Protein AF-F3KFC2-F1 (afdb_monomer)

Solvent-accessible surface area (backbone atoms only — not comparable to full-atom values): 4768 Å² total; per-residue (Å²): 106,70,69,58,53,51,49,53,53,52,53,43,72,75,66,66,84,52,79,61,51,54,37,55,50,51,22,51,50,43,36,52,58,18,71,73,47,93,42,73,69,55,27,51,54,28,47,39,53,20,27,52,32,46,26,54,35,22,57,74,72,66,37,67,69,60,20,51,54,30,47,51,51,31,52,50,49,51,52,51,48,43,59,71,65,61,67,73,112

pLDDT: mean 87.97, std 8.13, range [46.59, 94.56]

Sequence (89 aa):
MWVFIGFSFVSFVFTWQDWVSLLGLAATLIGTVGTFKHTDREVRIYLMWVSAFWVLHNLLVGSPVAMLMEGCFLLSNYWGLRRFYLARK

Foldseek 3Di:
DVVQLVVLVVVCVVPPDDPLVVLVSVLSVLQVVLVPDPDPLSVLVSLLVSLVSQLVSCVVVVPVVSNVVSVVVNVVSVVVSCVPPVVVD

Structure (mmCIF, N/CA/C/O backbone):
data_AF-F3KFC2-F1
#
_entry.id   AF-F3KFC2-F1
#
loop_
_atom_site.group_PDB
_atom_site.id
_atom_site.type_symbol
_atom_site.label_atom_id
_atom_site.label_alt_id
_atom_site.label_comp_id
_atom_site.label_asym_id
_atom_site.label_entity_id
_atom_site.label_seq_id
_atom_site.pdbx_PDB_ins_code
_atom_site.Cartn_x
_atom_site.Cartn_y
_atom_site.Cartn_z
_atom_site.occupancy
_atom_site.B_iso_or_equiv
_atom_site.auth_seq_id
_atom_site.auth_comp_id
_atom_site.au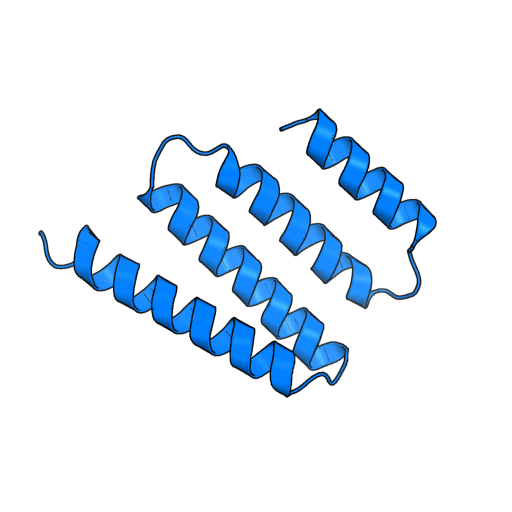th_asym_id
_atom_site.auth_atom_id
_atom_site.pdbx_PDB_model_num
ATOM 1 N N . MET A 1 1 ? -8.421 2.355 -12.837 1.00 84.56 1 MET A N 1
ATOM 2 C CA . MET A 1 1 ? -7.847 3.080 -11.680 1.00 84.56 1 MET A CA 1
ATOM 3 C C . MET A 1 1 ? -8.887 3.896 -10.912 1.00 84.56 1 MET A C 1
ATOM 5 O O . MET A 1 1 ? -9.179 3.534 -9.784 1.00 84.56 1 MET A O 1
ATOM 9 N N . TRP A 1 2 ? -9.484 4.942 -11.499 1.00 86.12 2 TRP A N 1
ATOM 10 C CA . TRP A 1 2 ? -10.377 5.873 -10.781 1.00 86.12 2 TRP A CA 1
ATOM 11 C C . TRP A 1 2 ? -11.601 5.225 -10.120 1.00 86.12 2 TRP A C 1
ATOM 13 O O . TRP A 1 2 ? -11.917 5.552 -8.983 1.00 86.12 2 TRP A O 1
ATOM 23 N N . VAL A 1 3 ? -12.228 4.249 -10.782 1.00 91.44 3 VAL A N 1
ATOM 24 C CA . VAL A 1 3 ? -13.358 3.490 -10.215 1.00 91.44 3 VAL A CA 1
ATOM 25 C C . VAL A 1 3 ? -12.946 2.701 -8.965 1.00 91.44 3 VAL A C 1
ATOM 27 O O . VAL A 1 3 ? -13.660 2.717 -7.971 1.00 91.44 3 VAL A O 1
ATOM 30 N N . PHE A 1 4 ? -11.767 2.070 -8.977 1.00 90.62 4 PHE A N 1
ATOM 31 C CA . PHE A 1 4 ? -11.245 1.330 -7.821 1.00 90.62 4 PHE A CA 1
ATOM 32 C C . PHE A 1 4 ? -10.917 2.256 -6.652 1.00 90.62 4 PHE A C 1
ATOM 34 O O . PHE A 1 4 ? -11.249 1.940 -5.520 1.00 90.62 4 PHE A O 1
ATOM 41 N N . ILE A 1 5 ? -10.330 3.425 -6.930 1.00 90.62 5 ILE A N 1
ATOM 42 C CA . ILE A 1 5 ? -10.090 4.451 -5.907 1.00 90.62 5 ILE A CA 1
ATOM 43 C C . ILE A 1 5 ? -11.418 4.897 -5.283 1.00 90.62 5 ILE A C 1
ATOM 45 O O . ILE A 1 5 ? -11.527 4.945 -4.061 1.00 90.62 5 ILE A O 1
ATOM 49 N N . GLY A 1 6 ? -12.434 5.165 -6.112 1.00 90.25 6 GLY A N 1
ATOM 50 C CA . GLY A 1 6 ? -13.775 5.518 -5.648 1.00 90.25 6 GLY A CA 1
ATOM 51 C C . GLY A 1 6 ? -14.382 4.441 -4.749 1.00 90.25 6 GLY A C 1
ATOM 52 O O . GLY A 1 6 ? -14.823 4.752 -3.646 1.00 90.25 6 GLY A O 1
ATOM 53 N N . PHE A 1 7 ? -14.333 3.171 -5.166 1.00 91.50 7 PHE A N 1
ATOM 54 C CA . PHE A 1 7 ? -14.814 2.062 -4.340 1.00 91.50 7 PHE A CA 1
ATOM 55 C C . PHE A 1 7 ? -14.048 1.927 -3.023 1.00 91.50 7 PHE A C 1
ATOM 57 O O . PHE A 1 7 ? -14.688 1.780 -1.988 1.00 91.50 7 PHE A O 1
ATOM 64 N N . SER A 1 8 ? -12.718 2.052 -3.026 1.00 89.00 8 SER A N 1
ATOM 65 C CA . SER A 1 8 ? -11.917 2.002 -1.796 1.00 89.00 8 SER A CA 1
ATOM 66 C C . SER A 1 8 ? -12.313 3.096 -0.802 1.00 89.00 8 SER A C 1
ATOM 68 O O . SER A 1 8 ? -12.423 2.822 0.390 1.00 89.00 8 SER A O 1
ATOM 70 N N . PHE A 1 9 ? -12.585 4.317 -1.277 1.00 90.00 9 PHE A N 1
ATOM 71 C CA . PHE A 1 9 ? -13.089 5.400 -0.426 1.00 90.00 9 PHE A CA 1
ATOM 72 C C . PHE A 1 9 ? -14.492 5.117 0.113 1.00 90.00 9 PHE A C 1
ATOM 74 O O . PHE A 1 9 ? -14.745 5.338 1.293 1.00 90.00 9 PHE A O 1
ATOM 81 N N . VAL A 1 10 ? -15.395 4.606 -0.725 1.00 91.12 10 VAL A N 1
ATOM 82 C CA . VAL A 1 10 ? -16.755 4.250 -0.299 1.00 91.12 10 VAL A CA 1
ATOM 83 C C . VAL A 1 10 ? -16.710 3.160 0.772 1.00 91.12 10 VAL A C 1
ATOM 85 O O . VAL A 1 10 ? -17.271 3.345 1.849 1.00 91.12 10 VAL A O 1
ATOM 88 N N . SER A 1 11 ? -15.990 2.061 0.529 1.00 88.25 11 SER A N 1
ATOM 89 C CA . SER A 1 11 ? -15.805 0.983 1.508 1.00 88.25 11 SER A CA 1
ATOM 90 C C . SER A 1 11 ? -15.219 1.501 2.817 1.00 88.25 11 SER A C 1
ATOM 92 O O . SER A 1 11 ? -15.682 1.136 3.891 1.00 88.25 11 SER A O 1
ATOM 94 N N . PHE A 1 12 ? -14.246 2.404 2.736 1.00 89.75 12 PHE A N 1
ATOM 95 C CA . PHE A 1 12 ? -13.637 3.005 3.908 1.00 89.75 12 PHE A CA 1
ATOM 96 C C . PHE A 1 12 ? -14.608 3.851 4.736 1.00 89.75 12 PHE A C 1
ATOM 98 O O . PHE A 1 12 ? -14.615 3.723 5.953 1.00 89.75 12 PHE A O 1
ATOM 105 N N . VAL A 1 13 ? -15.465 4.658 4.104 1.00 89.19 13 VAL A N 1
ATOM 106 C CA . VAL A 1 13 ? -16.496 5.438 4.815 1.00 89.19 13 VAL A CA 1
ATOM 107 C C . VAL A 1 13 ? -17.485 4.521 5.544 1.00 89.19 13 VAL A C 1
ATOM 109 O O . VAL A 1 13 ? -17.906 4.842 6.650 1.00 89.19 13 VAL A O 1
ATOM 112 N N . PHE A 1 14 ? -17.827 3.367 4.963 1.00 87.38 14 PHE A N 1
ATOM 113 C CA . PHE A 1 14 ? -18.757 2.413 5.576 1.00 87.38 14 PHE A CA 1
ATOM 114 C C . PHE A 1 14 ? -18.131 1.522 6.656 1.00 87.38 14 PHE A C 1
ATOM 116 O O . PHE A 1 14 ? -18.831 1.096 7.570 1.00 87.38 14 PHE A O 1
ATOM 123 N N . THR A 1 15 ? -16.842 1.198 6.549 1.00 85.88 15 THR A N 1
ATOM 124 C CA . THR A 1 15 ? -16.141 0.264 7.453 1.00 85.88 15 THR A CA 1
ATOM 125 C C . THR A 1 15 ? -15.187 0.981 8.411 1.00 85.88 15 THR A C 1
ATOM 127 O O . THR A 1 15 ? -14.422 0.334 9.121 1.00 85.88 15 THR A O 1
ATOM 130 N N . TRP A 1 16 ? -15.213 2.316 8.458 1.00 84.75 16 TRP A N 1
ATOM 131 C CA . TRP A 1 16 ? -14.372 3.078 9.374 1.00 84.75 16 TRP A CA 1
ATOM 132 C C . TRP A 1 16 ? -14.673 2.690 10.823 1.00 84.75 16 TRP A C 1
ATOM 134 O O . TRP A 1 16 ? -15.789 2.878 11.306 1.00 84.75 16 TRP A O 1
ATOM 144 N N . GLN A 1 17 ? -13.653 2.214 11.534 1.00 79.94 17 GLN A N 1
ATOM 145 C CA . GLN A 1 17 ? -13.731 1.954 12.974 1.00 79.94 17 GLN A CA 1
ATOM 146 C C . GLN A 1 17 ? -12.696 2.773 13.745 1.00 79.94 17 GLN A C 1
ATOM 148 O O . GLN A 1 17 ? -13.046 3.441 14.710 1.00 79.94 17 GLN A O 1
ATOM 153 N N . ASP A 1 18 ? -11.459 2.826 13.248 1.00 84.69 18 ASP A N 1
ATOM 154 C CA . ASP A 1 18 ? -10.336 3.459 13.944 1.00 84.69 18 ASP A CA 1
ATOM 155 C C . ASP A 1 18 ? -9.425 4.252 13.010 1.00 84.69 18 ASP A C 1
ATOM 157 O O . ASP A 1 18 ? -9.349 3.986 11.809 1.00 84.69 18 ASP A O 1
ATOM 161 N N . TRP A 1 19 ? -8.633 5.160 13.592 1.00 87.06 19 TRP A N 1
ATOM 162 C CA . TRP A 1 19 ? -7.589 5.920 12.891 1.00 87.06 19 TRP A CA 1
ATOM 163 C C . TRP A 1 19 ? -6.557 5.022 12.194 1.00 87.06 19 TRP A C 1
ATOM 165 O O . TRP A 1 19 ? -6.004 5.408 11.168 1.00 87.06 19 TRP A O 1
ATOM 175 N N . VAL A 1 20 ? -6.336 3.803 12.695 1.00 88.25 20 VAL A N 1
ATOM 176 C CA . VAL A 1 20 ? -5.446 2.811 12.072 1.00 88.25 20 VAL A CA 1
ATOM 177 C C . VAL A 1 20 ? -5.955 2.401 10.685 1.00 88.25 20 VAL A C 1
ATOM 179 O O . VAL A 1 20 ? -5.155 2.171 9.779 1.00 88.25 20 VAL A O 1
ATOM 182 N N . SER A 1 21 ? -7.272 2.445 10.457 1.00 86.88 21 SER A N 1
ATOM 183 C CA . SER A 1 21 ? -7.888 2.145 9.157 1.00 86.88 21 SER A CA 1
ATOM 184 C C . SER A 1 21 ? -7.409 3.097 8.052 1.00 86.88 21 SER A C 1
ATOM 186 O O . SER A 1 21 ? -7.382 2.707 6.884 1.00 86.88 21 SER A O 1
ATOM 188 N N . LEU A 1 22 ? -6.981 4.327 8.391 1.00 89.81 22 LEU A N 1
ATOM 189 C CA . LEU A 1 22 ? -6.386 5.267 7.427 1.00 89.81 22 LEU A CA 1
ATOM 190 C C . LEU A 1 22 ? -5.121 4.699 6.782 1.00 89.81 22 LEU A C 1
ATOM 192 O O . LEU A 1 22 ? -4.882 4.940 5.600 1.00 89.81 22 LEU A O 1
ATOM 196 N N . LEU A 1 23 ? -4.319 3.937 7.534 1.00 90.81 23 LEU A N 1
ATOM 197 C CA . LEU A 1 23 ? -3.125 3.282 6.998 1.00 90.81 23 LEU A CA 1
ATOM 198 C C . LEU A 1 23 ? -3.510 2.193 5.994 1.00 90.81 23 LEU A C 1
ATOM 200 O O . LEU A 1 23 ? -2.881 2.089 4.943 1.00 90.81 23 LEU A O 1
ATOM 204 N N . GLY A 1 24 ? -4.578 1.440 6.279 1.00 90.81 24 GLY A N 1
ATOM 205 C CA . GLY A 1 24 ? -5.147 0.453 5.359 1.00 90.81 24 GLY A CA 1
ATOM 206 C C . GLY A 1 24 ? -5.683 1.094 4.074 1.00 90.81 24 GLY A C 1
ATOM 207 O O . GLY A 1 24 ? -5.394 0.618 2.973 1.00 90.81 24 GLY A O 1
ATOM 208 N N . LEU A 1 25 ? -6.384 2.229 4.182 1.00 92.12 25 LEU A N 1
ATOM 209 C CA . LEU A 1 25 ? -6.806 3.004 3.012 1.00 92.12 25 LEU A CA 1
ATOM 210 C C . LEU A 1 25 ? -5.596 3.494 2.207 1.00 92.12 25 LEU A C 1
ATOM 212 O O . LEU A 1 25 ? -5.554 3.292 0.994 1.00 92.12 25 LEU A O 1
ATOM 216 N N . ALA A 1 26 ? -4.603 4.102 2.861 1.00 93.19 26 ALA A N 1
ATOM 217 C CA . ALA A 1 26 ? -3.396 4.590 2.201 1.00 93.19 26 ALA A CA 1
ATOM 218 C C . ALA A 1 26 ? -2.667 3.460 1.459 1.00 93.19 26 ALA A C 1
ATOM 220 O O . ALA A 1 26 ? -2.348 3.612 0.279 1.00 93.19 26 ALA A O 1
ATOM 221 N N . ALA A 1 27 ? -2.488 2.300 2.099 1.00 92.69 27 ALA A N 1
ATOM 222 C CA . ALA A 1 27 ? -1.897 1.119 1.476 1.00 92.69 27 ALA A CA 1
ATOM 223 C C . ALA A 1 27 ? -2.696 0.666 0.243 1.00 92.69 27 ALA A C 1
ATOM 225 O O . ALA A 1 27 ? -2.123 0.385 -0.808 1.00 92.69 27 ALA A O 1
ATOM 226 N N . THR A 1 28 ? -4.026 0.668 0.331 1.00 92.81 28 THR A N 1
ATOM 227 C CA . THR A 1 28 ? -4.914 0.262 -0.769 1.00 92.81 28 THR A CA 1
ATOM 228 C C . THR A 1 28 ? -4.863 1.247 -1.943 1.00 92.81 28 THR A C 1
ATOM 230 O O . THR A 1 28 ? -4.834 0.837 -3.107 1.00 92.81 28 THR A O 1
ATOM 233 N N . LEU A 1 29 ? -4.795 2.553 -1.668 1.00 93.56 29 LEU A N 1
ATOM 234 C CA . LEU A 1 29 ? -4.653 3.596 -2.688 1.00 93.56 29 LEU A CA 1
ATOM 235 C C . LEU A 1 29 ? -3.298 3.506 -3.395 1.00 93.56 29 LEU A C 1
ATOM 237 O O . LEU A 1 29 ? -3.250 3.505 -4.626 1.00 93.56 29 LEU A O 1
ATOM 241 N N . ILE A 1 30 ? -2.209 3.369 -2.631 1.00 92.94 30 ILE A N 1
ATOM 242 C CA . ILE A 1 30 ? -0.853 3.187 -3.168 1.00 92.94 30 ILE A CA 1
ATOM 243 C C . ILE A 1 30 ? -0.793 1.912 -4.016 1.00 92.94 30 ILE A C 1
ATOM 245 O O . ILE A 1 30 ? -0.243 1.945 -5.116 1.00 92.94 30 ILE A O 1
ATOM 249 N N . GLY A 1 31 ? -1.401 0.816 -3.552 1.00 92.38 31 GLY A N 1
ATOM 250 C CA . GLY A 1 31 ? -1.456 -0.450 -4.282 1.00 92.38 31 GLY A CA 1
ATOM 251 C C . GLY A 1 31 ? -2.220 -0.327 -5.590 1.00 92.38 31 GLY A C 1
ATOM 252 O O . GLY A 1 31 ? -1.709 -0.724 -6.633 1.00 92.38 31 GLY A O 1
ATOM 253 N N . THR A 1 32 ? -3.381 0.329 -5.563 1.00 92.88 32 THR A N 1
ATOM 254 C CA . THR A 1 32 ? -4.169 0.595 -6.771 1.00 92.88 32 THR A CA 1
ATOM 255 C C . THR A 1 32 ? -3.349 1.402 -7.775 1.00 92.88 32 THR A C 1
ATOM 257 O O . THR A 1 32 ? -3.235 1.001 -8.928 1.00 92.88 32 THR A O 1
ATOM 260 N N . VAL A 1 33 ? -2.722 2.506 -7.354 1.00 91.62 33 VAL A N 1
ATOM 261 C CA . VAL A 1 33 ? -1.860 3.314 -8.236 1.00 91.62 33 VAL A CA 1
ATOM 262 C C . VAL A 1 33 ? -0.687 2.492 -8.771 1.00 91.62 33 VAL A C 1
ATOM 264 O O . VAL A 1 33 ? -0.379 2.589 -9.957 1.00 91.62 33 VAL A O 1
ATOM 267 N N . GLY A 1 34 ? -0.067 1.669 -7.924 1.00 89.94 34 GLY A N 1
ATOM 268 C CA . GLY A 1 34 ? 1.039 0.787 -8.280 1.00 89.94 34 GLY A CA 1
ATOM 269 C C . GLY A 1 34 ? 0.677 -0.227 -9.360 1.00 89.94 34 GLY A C 1
ATOM 270 O O . GLY A 1 34 ? 1.430 -0.374 -10.315 1.00 89.94 34 GLY A O 1
ATOM 271 N N . THR A 1 35 ? -0.489 -0.872 -9.266 1.00 90.00 35 THR A N 1
ATOM 272 C CA . THR A 1 35 ? -0.952 -1.872 -10.245 1.00 90.00 35 THR A CA 1
ATOM 273 C C . THR A 1 35 ? -1.182 -1.285 -11.639 1.00 90.00 35 THR A C 1
ATOM 275 O O . THR A 1 35 ? -1.004 -1.987 -12.628 1.00 90.00 35 THR A O 1
ATOM 278 N N . PHE A 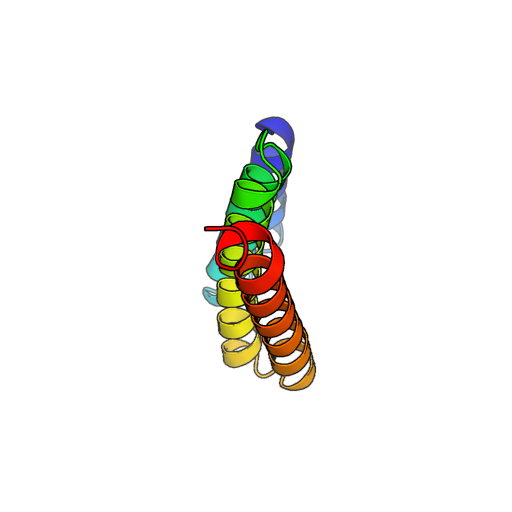1 36 ? -1.552 -0.005 -11.746 1.00 90.44 36 PHE A N 1
ATOM 279 C CA . PHE A 1 36 ? -1.770 0.661 -13.038 1.00 90.44 36 PHE A CA 1
ATOM 280 C C . PHE A 1 36 ? -0.499 1.310 -13.624 1.00 90.44 36 PHE A C 1
ATOM 282 O O . PHE A 1 36 ? -0.593 2.038 -14.612 1.00 90.44 36 PHE A O 1
ATOM 289 N N . LYS A 1 37 ? 0.690 1.080 -13.046 1.00 90.50 37 LYS A N 1
ATOM 290 C CA . LYS A 1 37 ? 1.957 1.562 -13.622 1.00 90.50 37 LYS A CA 1
ATOM 291 C C . LYS A 1 37 ? 2.415 0.701 -14.797 1.00 90.50 37 LYS A C 1
ATOM 293 O O . LYS A 1 37 ? 2.211 -0.505 -14.822 1.00 90.50 37 LYS A O 1
ATOM 298 N N . HIS A 1 38 ? 3.078 1.340 -15.760 1.00 85.88 38 HIS A N 1
ATOM 299 C CA . HIS A 1 38 ? 3.493 0.704 -17.015 1.00 85.88 38 HIS A CA 1
ATOM 300 C C . HIS A 1 38 ? 4.791 -0.105 -16.905 1.00 85.88 38 HIS A C 1
ATOM 302 O O . HIS A 1 38 ? 5.070 -0.921 -17.778 1.00 85.88 38 HIS A O 1
ATOM 308 N N . THR A 1 39 ? 5.592 0.120 -15.859 1.00 87.06 39 THR A N 1
ATOM 309 C CA . THR A 1 39 ? 6.913 -0.505 -15.718 1.00 87.06 39 THR A CA 1
ATOM 310 C C . THR A 1 39 ? 6.956 -1.417 -14.498 1.00 87.06 39 THR A C 1
ATOM 312 O O . THR A 1 39 ? 6.702 -0.960 -13.385 1.00 87.06 39 THR A O 1
ATOM 315 N N . ASP A 1 40 ? 7.413 -2.662 -14.664 1.00 85.25 40 ASP A N 1
ATOM 316 C CA . ASP A 1 40 ? 7.580 -3.636 -13.567 1.00 85.25 40 ASP A CA 1
ATOM 317 C C . ASP A 1 40 ? 8.386 -3.090 -12.378 1.00 85.25 40 ASP A C 1
ATOM 319 O O . ASP A 1 40 ? 8.106 -3.385 -11.215 1.00 85.25 40 ASP A O 1
ATOM 323 N N . ARG A 1 41 ? 9.398 -2.259 -12.660 1.00 86.06 41 ARG A N 1
ATOM 324 C CA . ARG A 1 41 ? 10.212 -1.595 -11.636 1.00 86.06 41 ARG A CA 1
ATOM 325 C C . ARG A 1 41 ? 9.379 -0.657 -10.769 1.00 86.06 41 ARG A C 1
ATOM 327 O O . ARG A 1 41 ? 9.540 -0.660 -9.552 1.00 86.06 41 ARG A O 1
ATOM 334 N N . GLU A 1 42 ? 8.526 0.153 -11.390 1.00 87.44 42 GLU A N 1
ATOM 335 C CA . GLU A 1 42 ? 7.655 1.080 -10.671 1.00 87.44 42 GLU A CA 1
ATOM 336 C C . GLU A 1 42 ? 6.669 0.290 -9.820 1.00 87.44 42 GLU A C 1
ATOM 338 O O . GLU A 1 42 ? 6.606 0.523 -8.617 1.00 87.44 42 GLU A O 1
ATOM 343 N N . VAL A 1 43 ? 6.001 -0.714 -10.401 1.00 89.44 43 VAL A N 1
ATOM 344 C CA . VAL A 1 43 ? 5.064 -1.597 -9.686 1.00 89.44 43 VAL A CA 1
ATOM 345 C C . VAL A 1 43 ? 5.710 -2.178 -8.422 1.00 89.44 43 VAL A C 1
ATOM 347 O O . VAL A 1 43 ? 5.125 -2.104 -7.345 1.00 89.44 43 VAL A O 1
ATOM 350 N N . ARG A 1 44 ? 6.950 -2.683 -8.512 1.00 88.75 44 ARG A N 1
ATOM 351 C CA . ARG A 1 44 ? 7.695 -3.214 -7.354 1.00 88.75 44 ARG A CA 1
ATOM 352 C C . ARG A 1 44 ? 7.985 -2.161 -6.286 1.00 88.75 44 ARG A C 1
ATOM 354 O O . ARG A 1 44 ? 7.868 -2.462 -5.104 1.00 88.75 44 ARG A O 1
ATOM 361 N N . ILE A 1 45 ? 8.345 -0.938 -6.677 1.00 89.00 45 ILE A N 1
ATOM 362 C CA . ILE A 1 45 ? 8.567 0.163 -5.726 1.00 89.00 45 ILE A CA 1
ATOM 363 C C . ILE A 1 45 ? 7.259 0.508 -5.005 1.00 89.00 45 ILE A C 1
ATOM 365 O O . ILE A 1 45 ? 7.258 0.649 -3.785 1.00 89.00 45 ILE A O 1
ATOM 369 N N . TYR A 1 46 ? 6.141 0.595 -5.730 1.00 92.69 46 TYR A N 1
ATOM 370 C CA . TYR A 1 46 ? 4.832 0.826 -5.117 1.00 92.69 46 TYR A CA 1
ATOM 371 C C . TYR A 1 46 ? 4.437 -0.317 -4.178 1.00 92.69 46 TYR A C 1
ATOM 373 O O . TYR A 1 46 ? 4.009 -0.042 -3.064 1.00 92.69 46 TYR A O 1
ATOM 381 N N . LEU A 1 47 ? 4.649 -1.581 -4.560 1.00 91.31 47 LEU A N 1
ATOM 382 C CA . LEU A 1 47 ? 4.391 -2.737 -3.692 1.00 91.31 47 LEU A CA 1
ATOM 383 C C . LEU A 1 47 ? 5.214 -2.703 -2.400 1.00 91.31 47 LEU A C 1
ATOM 385 O O . LEU A 1 47 ? 4.698 -3.043 -1.340 1.00 91.31 47 LEU A O 1
ATOM 389 N N . MET A 1 48 ? 6.467 -2.246 -2.455 1.00 92.44 48 MET A N 1
ATOM 390 C CA . MET A 1 48 ? 7.262 -2.050 -1.241 1.00 92.44 48 MET A CA 1
ATOM 391 C C . MET A 1 48 ? 6.651 -0.985 -0.324 1.00 92.44 48 MET A C 1
ATOM 393 O O . MET A 1 48 ? 6.579 -1.190 0.885 1.00 92.44 48 MET A O 1
ATOM 397 N N . TRP A 1 49 ? 6.176 0.132 -0.881 1.00 93.56 49 TRP A N 1
ATOM 398 C CA . TRP A 1 49 ? 5.459 1.138 -0.094 1.00 93.56 49 TRP A CA 1
ATOM 399 C C . TRP A 1 49 ? 4.172 0.573 0.5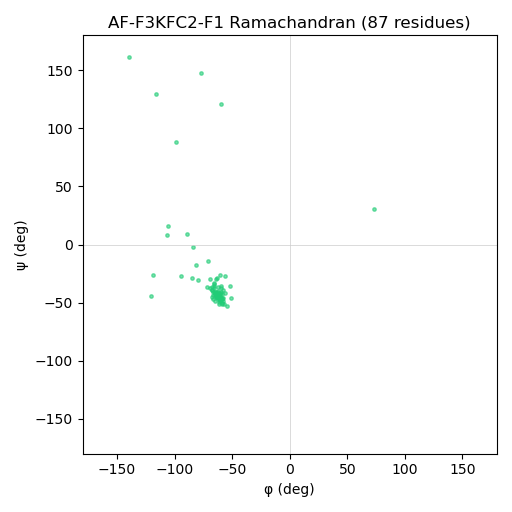08 1.00 93.56 49 TRP A C 1
ATOM 401 O O . TRP A 1 49 ? 3.928 0.773 1.692 1.00 93.56 49 TRP A O 1
ATOM 411 N N . VAL A 1 50 ? 3.391 -0.188 -0.261 1.00 94.50 50 VAL A N 1
ATOM 412 C CA . VAL A 1 50 ? 2.180 -0.863 0.233 1.00 94.50 50 VAL A CA 1
ATOM 413 C C . VAL A 1 50 ? 2.493 -1.739 1.443 1.00 94.50 50 VAL A C 1
ATOM 415 O O . VAL A 1 50 ? 1.877 -1.563 2.492 1.00 94.50 50 VAL A O 1
ATOM 418 N N . SER A 1 51 ? 3.481 -2.627 1.334 1.00 92.88 51 SER A N 1
ATOM 419 C CA . SER A 1 51 ? 3.852 -3.511 2.443 1.00 92.88 51 SER A CA 1
ATOM 420 C C . SER A 1 51 ? 4.421 -2.759 3.640 1.00 92.88 51 SER A C 1
ATOM 422 O O . SER A 1 51 ? 4.145 -3.140 4.770 1.00 92.88 51 SER A O 1
ATOM 424 N N . ALA A 1 52 ? 5.145 -1.653 3.445 1.00 93.25 52 ALA A N 1
ATOM 425 C CA . ALA A 1 52 ? 5.591 -0.816 4.561 1.00 93.25 52 ALA A CA 1
ATOM 426 C C . ALA A 1 52 ? 4.406 -0.230 5.354 1.00 93.25 52 ALA A C 1
ATOM 428 O O . ALA A 1 52 ? 4.407 -0.272 6.586 1.00 93.25 52 ALA A O 1
ATOM 429 N N . PHE A 1 53 ? 3.370 0.260 4.664 1.00 92.94 53 PHE A N 1
ATOM 430 C CA . PHE A 1 53 ? 2.146 0.734 5.317 1.00 92.94 53 PHE A CA 1
ATOM 431 C C . PHE A 1 53 ? 1.385 -0.404 6.011 1.00 92.94 53 PHE A C 1
ATOM 433 O O . PHE A 1 53 ? 0.884 -0.203 7.117 1.00 92.94 53 PHE A O 1
ATOM 440 N N . TRP A 1 54 ? 1.347 -1.604 5.424 1.00 93.38 54 TRP A N 1
ATOM 441 C CA . TRP A 1 54 ? 0.728 -2.769 6.060 1.00 93.38 54 TRP A CA 1
ATOM 442 C C . TRP A 1 54 ? 1.495 -3.283 7.279 1.00 93.38 54 TRP A C 1
ATOM 444 O O . TRP A 1 54 ? 0.864 -3.653 8.264 1.00 93.38 54 TRP A O 1
ATOM 454 N N . VAL A 1 55 ? 2.831 -3.261 7.274 1.00 93.38 55 VAL A N 1
ATOM 455 C CA . VAL A 1 55 ? 3.639 -3.572 8.467 1.00 93.38 55 VAL A CA 1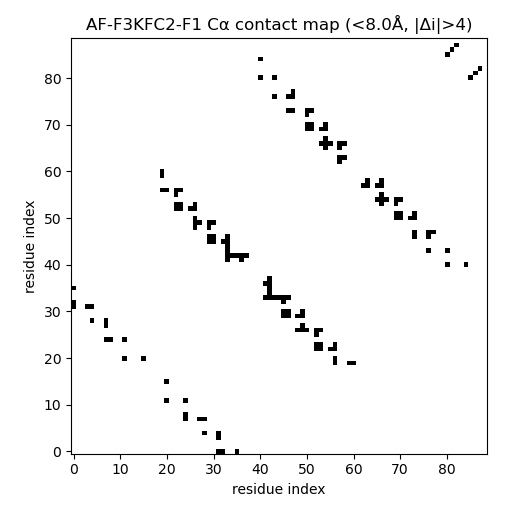
ATOM 456 C C . VAL A 1 55 ? 3.287 -2.615 9.604 1.00 93.38 55 VAL A C 1
ATOM 458 O O . VAL A 1 55 ? 3.033 -3.072 10.715 1.00 93.38 55 VAL A O 1
ATOM 461 N N . LEU A 1 56 ? 3.219 -1.306 9.330 1.00 92.75 56 LEU A N 1
ATOM 462 C CA . LEU A 1 56 ? 2.839 -0.300 10.329 1.00 92.75 56 LEU A CA 1
ATOM 463 C C . LEU A 1 56 ? 1.406 -0.505 10.832 1.00 92.75 56 LEU A C 1
ATOM 465 O O . LEU A 1 56 ? 1.172 -0.479 12.038 1.00 92.75 56 LEU A O 1
ATOM 469 N N . HIS A 1 57 ? 0.460 -0.758 9.925 1.00 92.94 57 HIS A N 1
ATOM 470 C CA . HIS A 1 57 ? -0.922 -1.082 10.276 1.00 92.94 57 HIS A CA 1
ATOM 471 C C . HIS A 1 57 ? -0.990 -2.312 11.192 1.00 92.94 57 HIS A C 1
ATOM 473 O O . HIS A 1 57 ? -1.578 -2.260 12.267 1.00 92.94 57 HIS A O 1
ATOM 479 N N . ASN A 1 58 ? -0.341 -3.409 10.801 1.00 91.38 58 ASN A N 1
ATOM 480 C CA . ASN A 1 58 ? -0.375 -4.673 11.535 1.00 91.38 58 ASN A CA 1
ATOM 481 C C . ASN A 1 58 ? 0.369 -4.600 12.871 1.00 91.38 58 ASN A C 1
ATOM 483 O O . ASN A 1 58 ? -0.031 -5.275 13.819 1.00 91.38 58 ASN A O 1
ATOM 487 N N . LEU A 1 59 ? 1.399 -3.754 12.972 1.00 90.81 59 LEU A N 1
ATOM 488 C CA . LEU A 1 59 ? 2.064 -3.442 14.234 1.00 90.81 59 LEU A CA 1
ATOM 489 C C . LEU A 1 59 ? 1.102 -2.739 15.205 1.00 90.81 59 LEU A C 1
ATOM 491 O O . LEU A 1 59 ? 1.033 -3.123 16.368 1.00 90.81 59 LEU A O 1
ATOM 495 N N . LEU A 1 60 ? 0.333 -1.757 14.724 1.00 89.81 60 LEU A N 1
ATOM 496 C CA . LEU A 1 60 ? -0.632 -1.006 15.538 1.00 89.81 60 LEU A CA 1
ATOM 497 C C . LEU A 1 60 ? -1.867 -1.828 15.921 1.00 89.81 60 LEU A C 1
ATOM 499 O O . LEU A 1 60 ? -2.360 -1.701 17.037 1.00 89.81 60 LEU A O 1
ATOM 503 N N . VAL A 1 61 ? -2.342 -2.697 15.025 1.00 90.81 61 VAL A N 1
ATOM 504 C CA . VAL A 1 61 ? -3.433 -3.649 15.306 1.00 90.81 61 VAL A CA 1
ATOM 505 C C . VAL A 1 61 ? -2.977 -4.772 16.252 1.00 90.81 61 VAL A C 1
ATOM 507 O O . VAL A 1 61 ? -3.804 -5.482 16.817 1.00 90.81 61 VAL A O 1
ATOM 510 N N . GLY A 1 62 ? -1.667 -4.944 16.459 1.00 89.31 62 GLY A N 1
ATOM 511 C CA . GLY A 1 62 ? -1.126 -5.998 17.315 1.00 89.31 62 GLY A CA 1
ATOM 512 C C . GLY A 1 62 ? -1.217 -7.389 16.685 1.00 89.31 62 GLY A C 1
ATOM 513 O O . GLY A 1 62 ? -1.350 -8.376 17.403 1.00 89.31 62 GLY A O 1
ATOM 514 N N . SER A 1 63 ? -1.148 -7.483 15.350 1.00 91.12 63 SER A N 1
ATOM 515 C CA . SER A 1 63 ? -1.129 -8.749 14.605 1.00 91.12 63 SER A CA 1
ATOM 516 C C . SER A 1 63 ? 0.310 -9.129 14.213 1.00 91.12 63 SER A C 1
ATOM 518 O O . SER A 1 63 ? 0.777 -8.782 13.120 1.00 91.12 63 SER A O 1
ATOM 520 N N . PRO A 1 64 ? 1.056 -9.84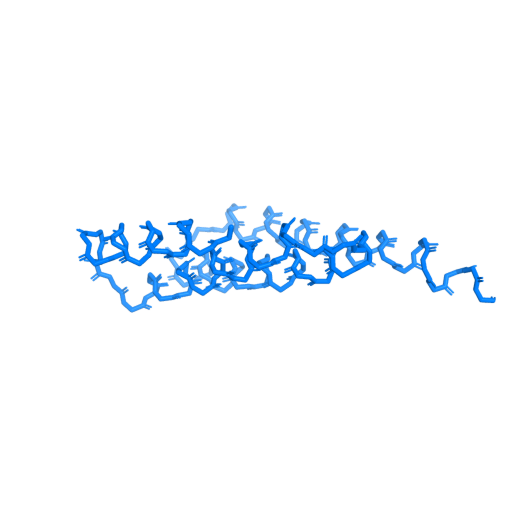9 15.078 1.00 86.88 64 PRO A N 1
ATOM 521 C CA . PRO A 1 64 ? 2.475 -10.133 14.860 1.00 86.88 64 PRO A CA 1
ATOM 522 C C . PRO A 1 64 ? 2.726 -11.025 13.640 1.00 86.88 64 PRO A C 1
ATOM 524 O O . PRO A 1 64 ? 3.721 -10.846 12.940 1.00 86.88 64 PRO A O 1
ATOM 527 N N . VAL A 1 65 ? 1.817 -11.958 13.340 1.00 92.38 65 VAL A N 1
ATOM 528 C CA . VAL A 1 65 ? 1.943 -12.850 12.175 1.00 92.38 65 VAL A CA 1
ATOM 529 C C . VAL A 1 65 ? 1.817 -12.062 10.871 1.00 92.38 65 VAL A C 1
ATOM 531 O O . VAL A 1 65 ? 2.637 -12.228 9.970 1.00 92.38 65 VAL A O 1
ATOM 534 N N . ALA A 1 66 ? 0.832 -11.163 10.783 1.00 88.88 66 ALA A N 1
ATOM 535 C CA . ALA A 1 66 ? 0.630 -10.336 9.597 1.00 88.88 66 ALA A CA 1
ATOM 536 C C . ALA A 1 66 ? 1.782 -9.336 9.405 1.00 88.88 66 ALA A C 1
ATOM 538 O O . ALA A 1 66 ? 2.232 -9.109 8.284 1.00 88.88 66 ALA A O 1
ATOM 539 N N . MET A 1 67 ? 2.321 -8.796 10.502 1.00 91.62 67 MET A N 1
ATOM 540 C CA . MET A 1 67 ? 3.516 -7.955 10.471 1.00 91.62 67 MET A CA 1
ATOM 541 C C . MET A 1 67 ? 4.731 -8.706 9.902 1.00 91.62 67 MET A C 1
ATOM 543 O O . MET A 1 67 ? 5.423 -8.179 9.033 1.00 91.62 67 MET A O 1
ATOM 547 N N . LEU A 1 68 ? 4.988 -9.938 10.360 1.00 92.50 68 LEU A N 1
ATOM 548 C CA . LEU A 1 68 ? 6.102 -10.753 9.863 1.00 92.50 68 LEU A CA 1
ATOM 549 C C . LEU A 1 68 ? 5.930 -11.129 8.390 1.00 92.50 68 LEU A C 1
ATOM 551 O O . LEU A 1 68 ? 6.892 -11.050 7.630 1.00 92.50 68 LEU A O 1
ATOM 555 N N . MET A 1 69 ? 4.717 -11.504 7.976 1.00 94.56 69 MET A N 1
ATOM 556 C CA . MET A 1 69 ? 4.420 -11.821 6.579 1.00 94.56 69 MET A CA 1
ATOM 557 C C . MET A 1 69 ? 4.725 -10.629 5.662 1.00 94.56 69 MET A C 1
ATOM 559 O O . MET A 1 69 ? 5.461 -10.777 4.685 1.00 94.56 69 MET A O 1
ATOM 563 N N . GLU A 1 70 ? 4.205 -9.449 5.997 1.00 92.06 70 GLU A N 1
ATOM 564 C CA . GLU A 1 70 ? 4.427 -8.227 5.218 1.00 92.06 70 GLU A CA 1
ATOM 565 C C . GLU A 1 70 ? 5.894 -7.785 5.258 1.00 92.06 70 GLU A C 1
ATOM 567 O O . GLU A 1 70 ? 6.449 -7.364 4.243 1.00 92.06 70 GLU A O 1
ATOM 572 N N . GLY A 1 71 ? 6.571 -7.972 6.394 1.00 91.50 71 GLY A N 1
ATOM 573 C CA . GLY A 1 71 ? 8.011 -7.757 6.521 1.00 91.50 71 GLY A CA 1
ATOM 574 C C . GLY A 1 71 ? 8.820 -8.660 5.585 1.00 91.50 71 GLY A C 1
ATOM 575 O O . GLY A 1 71 ? 9.684 -8.182 4.847 1.00 91.50 71 GLY A O 1
ATOM 576 N N . CYS A 1 72 ? 8.510 -9.957 5.539 1.00 92.12 72 CYS A N 1
ATOM 577 C CA . CYS A 1 72 ? 9.127 -10.898 4.603 1.00 92.12 72 CYS A CA 1
ATOM 578 C C . CYS A 1 72 ? 8.840 -10.527 3.142 1.00 92.12 72 CYS A C 1
ATOM 580 O O . CYS A 1 72 ? 9.738 -10.603 2.299 1.00 92.12 72 CYS A O 1
ATOM 582 N N . PHE A 1 73 ? 7.617 -10.090 2.831 1.00 90.94 73 PHE A N 1
ATOM 583 C CA . PHE A 1 73 ? 7.253 -9.649 1.486 1.00 90.94 73 PHE A CA 1
ATOM 584 C C . PHE A 1 73 ? 8.022 -8.387 1.069 1.00 90.94 73 PHE A C 1
ATOM 586 O O . PHE A 1 73 ? 8.528 -8.314 -0.057 1.00 90.94 73 PHE A O 1
ATOM 593 N N . LEU A 1 74 ? 8.188 -7.432 1.986 1.00 91.62 74 LEU A N 1
ATOM 594 C CA . LEU A 1 74 ? 8.990 -6.227 1.787 1.00 91.62 74 LEU A CA 1
ATOM 595 C C . LEU A 1 74 ? 10.462 -6.570 1.520 1.00 91.62 74 LEU A C 1
ATOM 597 O O . LEU A 1 74 ? 11.045 -6.080 0.550 1.00 91.62 74 LEU A O 1
ATOM 601 N N . LEU A 1 75 ? 11.052 -7.451 2.335 1.00 91.44 75 LEU A N 1
ATOM 602 C CA . LEU A 1 75 ? 12.436 -7.907 2.175 1.00 91.44 75 LEU A CA 1
ATOM 603 C C . LEU A 1 75 ? 12.645 -8.654 0.851 1.00 91.44 75 LEU A C 1
ATOM 605 O O . LEU A 1 75 ? 13.628 -8.409 0.148 1.00 91.44 75 LEU A O 1
ATOM 609 N N . SER A 1 76 ? 11.703 -9.521 0.476 1.00 89.75 76 SER A N 1
ATOM 610 C CA . SER A 1 76 ? 11.729 -10.250 -0.795 1.00 89.75 76 SER A CA 1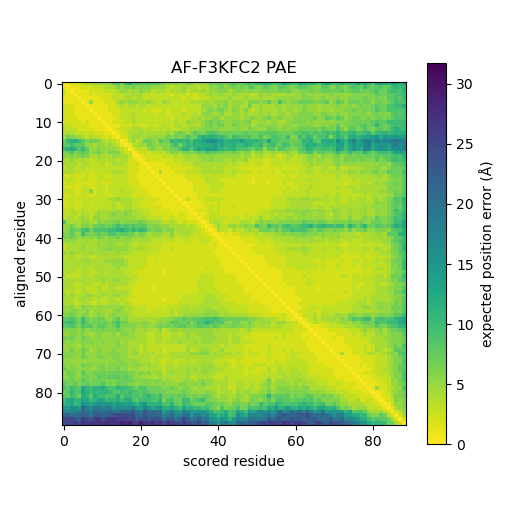
ATOM 611 C C . SER A 1 76 ? 11.679 -9.299 -1.994 1.00 89.75 76 SER A C 1
ATOM 613 O O . SER A 1 76 ? 12.504 -9.397 -2.908 1.00 89.75 76 SER A O 1
ATOM 615 N N . ASN A 1 77 ? 10.776 -8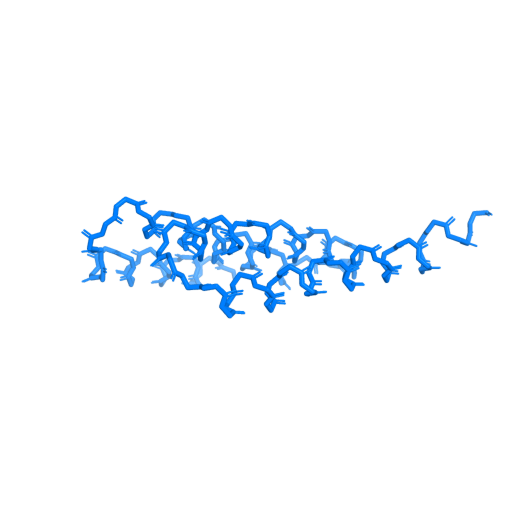.311 -1.969 1.00 88.62 77 ASN A N 1
ATOM 616 C CA . ASN A 1 77 ? 10.681 -7.310 -3.031 1.00 88.62 77 ASN A CA 1
ATOM 617 C C . ASN A 1 77 ? 11.931 -6.432 -3.112 1.00 88.62 77 ASN A C 1
ATOM 619 O O . ASN A 1 77 ? 12.425 -6.187 -4.215 1.00 88.62 77 ASN A O 1
ATOM 623 N N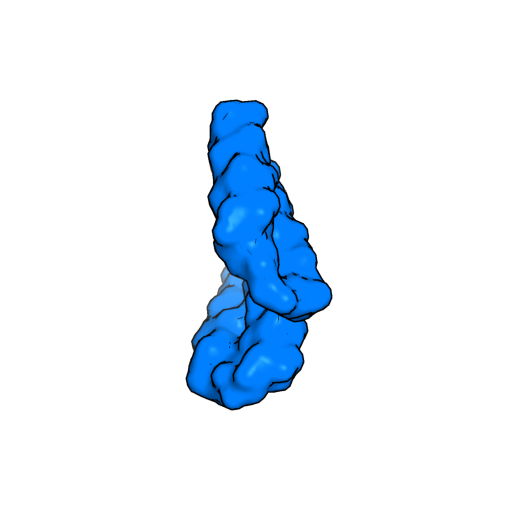 . TYR A 1 78 ? 12.486 -6.025 -1.969 1.00 87.81 78 TYR A N 1
ATOM 624 C CA . TYR A 1 78 ? 13.739 -5.279 -1.911 1.00 87.81 78 TYR A CA 1
ATOM 625 C C . TYR A 1 78 ? 14.899 -6.064 -2.538 1.00 87.81 78 TYR A C 1
ATOM 627 O O . TYR A 1 78 ? 15.624 -5.543 -3.391 1.00 87.81 78 TYR A O 1
ATOM 635 N N . TRP A 1 79 ? 15.051 -7.340 -2.172 1.00 88.06 79 TRP A N 1
ATOM 636 C CA . TRP A 1 79 ? 16.103 -8.197 -2.717 1.00 88.06 79 TRP A CA 1
ATOM 637 C C . TRP A 1 79 ? 15.923 -8.448 -4.217 1.00 88.06 79 TRP A C 1
ATOM 639 O O . TRP A 1 79 ? 16.882 -8.357 -4.988 1.00 88.06 79 TRP A O 1
ATOM 649 N N . GLY A 1 80 ? 14.688 -8.707 -4.654 1.00 85.12 80 GLY A N 1
ATOM 650 C CA . GLY A 1 80 ? 14.344 -8.851 -6.066 1.00 85.12 80 GLY A CA 1
ATOM 651 C C . GLY A 1 80 ? 14.684 -7.595 -6.869 1.00 85.12 80 GLY A C 1
ATOM 652 O O . GLY A 1 80 ? 15.327 -7.685 -7.915 1.00 85.12 80 GLY A O 1
ATOM 653 N N . LEU A 1 81 ? 14.337 -6.413 -6.354 1.00 85.25 81 LEU A N 1
ATOM 654 C CA . LEU A 1 81 ? 14.647 -5.140 -7.002 1.00 85.25 81 LEU A CA 1
ATOM 655 C C . LEU A 1 81 ? 16.163 -4.937 -7.148 1.00 85.25 81 LEU A C 1
ATOM 657 O O . LEU A 1 81 ? 16.634 -4.585 -8.233 1.00 85.25 81 LEU A O 1
ATOM 661 N N . ARG A 1 82 ? 16.943 -5.217 -6.092 1.00 83.38 82 ARG A N 1
ATOM 662 C CA . ARG A 1 82 ? 18.412 -5.142 -6.152 1.00 83.38 82 ARG A CA 1
ATOM 663 C C . ARG A 1 82 ? 18.989 -6.096 -7.194 1.00 83.38 82 ARG A C 1
ATOM 665 O O . ARG A 1 82 ? 19.802 -5.674 -8.015 1.00 83.38 82 ARG A O 1
ATOM 672 N N . ARG A 1 83 ? 18.553 -7.357 -7.197 1.00 82.62 83 ARG A N 1
ATOM 673 C CA . ARG A 1 83 ? 19.074 -8.386 -8.107 1.00 82.62 83 ARG A CA 1
ATOM 674 C C . ARG A 1 83 ? 18.800 -8.068 -9.576 1.00 82.62 83 ARG 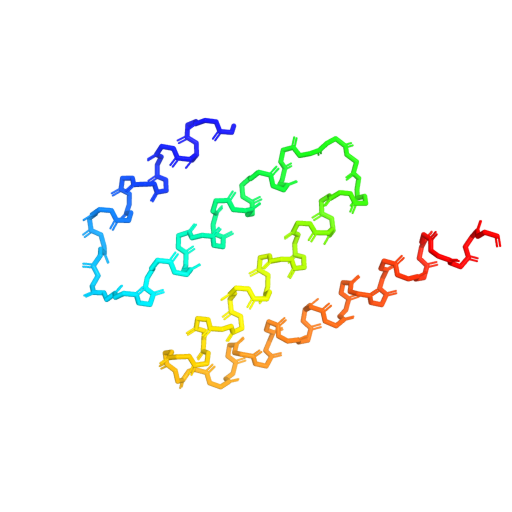A C 1
ATOM 676 O O . ARG A 1 83 ? 19.694 -8.221 -10.397 1.00 82.62 83 ARG A O 1
ATOM 683 N N . PHE A 1 84 ? 17.583 -7.656 -9.918 1.00 78.12 84 PHE A N 1
ATOM 684 C CA . PHE A 1 84 ? 17.200 -7.480 -11.322 1.00 78.12 84 PHE A CA 1
ATOM 685 C C . PHE A 1 84 ? 17.593 -6.117 -11.904 1.00 78.12 84 PHE A C 1
ATOM 687 O O . PHE A 1 84 ? 17.850 -6.039 -13.104 1.00 78.12 84 PHE A O 1
ATOM 694 N N . TYR A 1 85 ? 17.672 -5.064 -11.080 1.00 72.44 85 TYR A N 1
ATOM 695 C CA . TYR A 1 85 ? 17.853 -3.693 -11.577 1.00 72.44 85 TYR A CA 1
ATOM 696 C C . TYR A 1 85 ? 19.138 -3.001 -11.110 1.00 72.44 85 TYR A C 1
ATOM 698 O O . TYR A 1 85 ? 19.618 -2.123 -11.820 1.00 72.44 85 TYR A O 1
ATOM 706 N N . LEU A 1 86 ? 19.715 -3.367 -9.957 1.00 62.97 86 LEU A N 1
ATOM 707 C CA . LEU A 1 86 ? 21.000 -2.802 -9.510 1.00 62.97 86 LEU A CA 1
ATOM 708 C C . LEU A 1 86 ? 22.209 -3.662 -9.899 1.00 62.97 86 LEU A C 1
ATOM 710 O O . LEU A 1 86 ? 23.283 -3.106 -10.085 1.00 62.97 86 LEU A O 1
ATOM 714 N N . ALA A 1 87 ? 22.050 -4.979 -10.059 1.00 58.34 87 ALA A N 1
ATOM 715 C CA . ALA A 1 87 ? 23.153 -5.880 -10.421 1.00 58.34 87 ALA A CA 1
ATOM 716 C C . ALA A 1 87 ? 23.448 -5.953 -11.936 1.00 58.34 87 ALA A C 1
ATOM 718 O O . ALA A 1 87 ? 24.347 -6.675 -12.348 1.00 58.34 87 ALA A O 1
ATOM 719 N N . ARG A 1 88 ? 22.673 -5.241 -12.766 1.00 51.94 88 ARG A N 1
ATOM 720 C CA . ARG A 1 88 ? 22.840 -5.159 -14.231 1.00 51.94 88 ARG A CA 1
ATOM 721 C C . ARG A 1 88 ? 23.430 -3.821 -14.708 1.00 51.94 88 ARG A C 1
ATOM 723 O O . ARG A 1 88 ? 23.302 -3.503 -15.887 1.00 51.94 88 ARG A O 1
ATOM 730 N N . LYS A 1 89 ? 24.023 -3.035 -13.805 1.00 46.59 89 LYS A N 1
ATOM 731 C CA . LYS A 1 89 ? 24.829 -1.866 -14.179 1.00 46.59 89 LYS A CA 1
ATOM 732 C C . LYS A 1 89 ? 26.258 -2.277 -14.486 1.00 46.59 89 LYS A C 1
ATOM 734 O O . LYS A 1 89 ? 26.797 -3.071 -13.686 1.00 46.59 89 LYS A O 1
#

Radius of gyration: 14.45 Å; Cα contacts (8 Å, |Δi|>4): 83; chains: 1; bounding box: 44×19×34 Å

Nearest PDB structures (foldseek):
  6k7p-assembly1_A-2  TM=6.152E-01  e=8.016E+00  Homo sapiens

Secondary structure (DSSP, 8-state):
-HHHHHHHHHHHHHH--STTHHHHHHHHHHHHHHHT-SSHHHHHHHHHHHHHHHHHHHHHHT-HHHHHHHHHHHHHHHHHHIIIIITT-

Mean predicted aligned error: 5.08 Å